Protein AF-I3D576-F1 (afdb_monomer_lite)

Secondary structure (DSSP, 8-state):
--GGGT-------TTT-THHHHHTT--SSSEEEETTEEEEESS--HHHHHHHH-

Structure (mmCIF, N/CA/C/O backbone):
data_AF-I3D576-F1
#
_entry.id   AF-I3D576-F1
#
loop_
_atom_site.group_PDB
_atom_site.id
_atom_site.type_symbol
_atom_site.label_atom_id
_atom_site.label_alt_id
_atom_site.label_comp_id
_atom_site.label_asym_id
_atom_site.label_entity_id
_atom_site.label_seq_id
_atom_site.pdbx_PDB_ins_code
_atom_site.Cartn_x
_atom_site.Cartn_y
_atom_site.Cartn_z
_atom_site.occupancy
_atom_site.B_iso_or_equiv
_atom_site.auth_seq_id
_atom_site.auth_comp_id
_atom_site.auth_asym_id
_atom_site.auth_atom_id
_atom_site.pdbx_PDB_model_num
ATOM 1 N N . MET A 1 1 ? -8.474 -6.661 3.456 1.00 67.75 1 MET A N 1
ATOM 2 C CA . MET A 1 1 ? -7.998 -5.592 4.374 1.00 67.75 1 MET A CA 1
ATOM 3 C C . MET A 1 1 ? -8.293 -4.202 3.821 1.00 67.75 1 MET A C 1
ATOM 5 O O . MET A 1 1 ? -8.902 -3.431 4.548 1.00 67.75 1 MET A O 1
ATOM 9 N N . LEU A 1 2 ? -7.907 -3.891 2.573 1.00 72.50 2 LEU A N 1
ATOM 10 C CA . LEU A 1 2 ? -8.391 -2.708 1.835 1.00 72.50 2 LEU A CA 1
ATOM 11 C C . LEU A 1 2 ? -9.806 -2.928 1.269 1.00 72.50 2 LEU A C 1
ATOM 13 O O . LEU A 1 2 ? -10.645 -2.042 1.388 1.00 72.50 2 LEU A O 1
ATOM 17 N N . ASP A 1 3 ? -10.106 -4.138 0.778 1.00 74.25 3 ASP A N 1
ATOM 18 C CA . ASP A 1 3 ? -11.456 -4.517 0.325 1.00 74.25 3 ASP A CA 1
ATOM 19 C C . ASP A 1 3 ? -12.517 -4.385 1.423 1.00 74.25 3 ASP A C 1
ATOM 21 O O . ASP A 1 3 ? -13.605 -3.875 1.184 1.00 74.25 3 ASP A O 1
ATOM 25 N N . ASP A 1 4 ? -12.180 -4.773 2.660 1.00 77.06 4 ASP A N 1
ATOM 26 C CA . ASP A 1 4 ? -13.070 -4.636 3.824 1.00 77.06 4 ASP A CA 1
ATOM 27 C C . ASP A 1 4 ? -13.394 -3.175 4.163 1.00 77.06 4 ASP A C 1
ATOM 29 O O . ASP A 1 4 ? -14.371 -2.899 4.855 1.00 77.06 4 ASP A O 1
ATOM 33 N N . LEU A 1 5 ? -12.545 -2.244 3.723 1.00 74.38 5 LEU A N 1
ATOM 34 C CA . LEU A 1 5 ? -12.725 -0.807 3.909 1.00 74.38 5 LEU A CA 1
ATOM 35 C C . LEU A 1 5 ? -13.435 -0.158 2.712 1.00 74.38 5 LEU A C 1
ATOM 37 O O . LEU A 1 5 ? -13.678 1.044 2.738 1.00 74.38 5 LEU A O 1
ATOM 41 N N . ASN A 1 6 ? -13.786 -0.943 1.685 1.00 80.06 6 ASN A N 1
ATOM 42 C CA . ASN A 1 6 ? -14.420 -0.485 0.449 1.00 80.06 6 ASN A CA 1
ATOM 43 C C . ASN A 1 6 ? -13.628 0.646 -0.245 1.00 80.06 6 ASN A C 1
ATOM 45 O O . ASN A 1 6 ? -14.202 1.546 -0.863 1.00 80.06 6 ASN A O 1
ATOM 49 N N . ILE A 1 7 ? -12.300 0.602 -0.117 1.00 82.12 7 ILE A N 1
ATOM 50 C CA . ILE A 1 7 ? -11.379 1.574 -0.706 1.00 82.12 7 ILE A CA 1
ATOM 51 C C . ILE A 1 7 ? -11.028 1.107 -2.111 1.00 82.12 7 ILE A C 1
ATOM 53 O O . ILE A 1 7 ? -10.669 -0.051 -2.307 1.00 82.12 7 ILE A O 1
ATOM 57 N N . SER A 1 8 ? -11.104 2.012 -3.086 1.00 84.56 8 SER A N 1
ATOM 58 C CA . SER A 1 8 ? -10.577 1.743 -4.424 1.00 84.56 8 SER A CA 1
ATOM 59 C C . SER A 1 8 ? -9.055 1.806 -4.384 1.00 84.56 8 SER A C 1
ATOM 61 O O . SER A 1 8 ? -8.491 2.803 -3.937 1.00 84.56 8 SER A O 1
ATOM 63 N N . TYR A 1 9 ? -8.397 0.743 -4.830 1.00 86.00 9 TYR A N 1
ATOM 64 C CA . TYR A 1 9 ? -6.945 0.670 -4.910 1.00 86.00 9 TYR A CA 1
ATOM 65 C C . TYR A 1 9 ? -6.537 -0.004 -6.218 1.00 86.00 9 TYR A C 1
ATOM 67 O O . TYR A 1 9 ? -7.220 -0.908 -6.698 1.00 86.00 9 TYR A O 1
ATOM 75 N N . ASP A 1 10 ? -5.396 0.413 -6.756 1.00 87.94 10 ASP A N 1
ATOM 76 C CA . ASP A 1 10 ? -4.776 -0.216 -7.914 1.00 87.94 10 ASP A CA 1
ATOM 77 C C . ASP A 1 10 ? -3.524 -0.968 -7.471 1.00 87.94 10 ASP A C 1
ATOM 79 O O . ASP A 1 10 ? -2.667 -0.432 -6.764 1.00 87.94 10 ASP A O 1
ATOM 83 N N . ILE A 1 11 ? -3.410 -2.228 -7.890 1.00 87.31 11 ILE A N 1
ATOM 84 C CA . ILE A 1 11 ? -2.185 -3.004 -7.701 1.00 87.31 11 ILE A CA 1
ATOM 85 C C . ILE A 1 11 ? -1.291 -2.736 -8.904 1.00 87.31 11 ILE A C 1
ATOM 87 O O . ILE A 1 11 ? -1.627 -3.092 -10.033 1.00 87.31 11 ILE A O 1
ATOM 91 N N . ILE A 1 12 ? -0.146 -2.113 -8.653 1.00 85.62 12 ILE A N 1
ATOM 92 C CA . ILE A 1 12 ? 0.860 -1.841 -9.675 1.00 85.62 12 ILE A CA 1
ATOM 93 C C . ILE A 1 12 ? 2.049 -2.756 -9.416 1.00 85.62 12 ILE A C 1
ATOM 95 O O . ILE A 1 12 ? 2.661 -2.696 -8.349 1.00 85.62 12 ILE A O 1
ATOM 99 N N . ASP A 1 13 ? 2.389 -3.584 -10.402 1.00 85.25 13 ASP A N 1
ATOM 100 C CA . ASP A 1 13 ? 3.630 -4.346 -10.366 1.00 85.25 13 ASP A CA 1
ATOM 101 C C . ASP A 1 13 ? 4.793 -3.452 -10.814 1.00 85.25 13 ASP A C 1
ATOM 103 O O . ASP A 1 13 ? 4.921 -3.066 -11.979 1.00 85.25 13 ASP A O 1
ATOM 107 N N . VAL A 1 14 ? 5.648 -3.103 -9.856 1.00 83.81 14 VAL A N 1
ATOM 108 C CA . VAL A 1 14 ? 6.839 -2.277 -10.086 1.00 83.81 14 VAL A CA 1
ATOM 109 C C . VAL A 1 14 ? 7.905 -2.981 -10.930 1.00 83.81 14 VAL A C 1
ATOM 111 O O . VAL A 1 14 ? 8.776 -2.310 -11.478 1.00 83.81 14 VAL A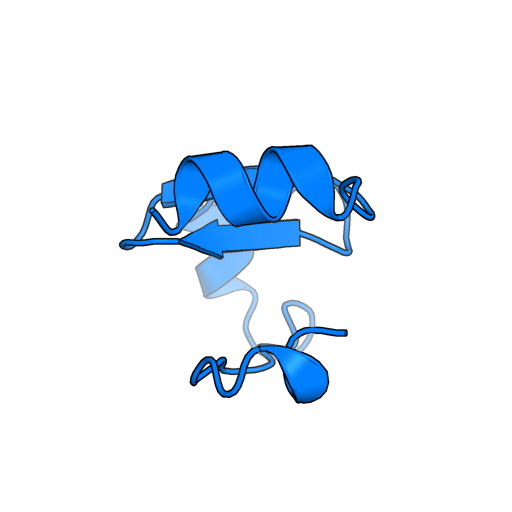 O 1
ATOM 114 N N . THR A 1 15 ? 7.852 -4.311 -11.058 1.00 83.81 15 THR A N 1
ATOM 115 C CA . THR A 1 15 ? 8.752 -5.065 -11.944 1.00 83.81 15 THR A CA 1
ATOM 116 C C . THR A 1 15 ? 8.344 -4.936 -13.409 1.00 83.81 15 THR A C 1
ATOM 118 O O . THR A 1 15 ? 9.212 -4.890 -14.279 1.00 83.81 15 THR A O 1
ATOM 121 N N . GLU A 1 16 ? 7.044 -4.804 -13.684 1.00 88.12 16 GLU A N 1
ATOM 122 C CA . GLU A 1 16 ? 6.526 -4.542 -15.030 1.00 88.12 16 GLU A CA 1
ATOM 123 C C . GLU A 1 16 ? 6.561 -3.051 -15.383 1.00 88.12 16 GLU A C 1
ATOM 125 O O . GLU A 1 16 ? 6.749 -2.693 -16.547 1.00 88.12 16 GLU A O 1
ATOM 130 N N . LYS A 1 17 ? 6.404 -2.172 -14.384 1.00 87.00 17 LYS A N 1
ATOM 131 C CA . LYS A 1 17 ? 6.412 -0.711 -14.548 1.00 87.00 17 LYS A CA 1
ATOM 132 C C . LYS A 1 17 ? 7.467 -0.042 -13.657 1.00 87.00 17 LYS A C 1
ATOM 134 O O . LYS A 1 17 ? 7.120 0.578 -12.646 1.00 87.00 17 LYS A O 1
ATOM 139 N N . PRO A 1 18 ? 8.755 -0.105 -14.040 1.00 83.81 18 PRO A N 1
ATOM 140 C CA . PRO A 1 18 ? 9.845 0.468 -13.249 1.00 83.81 18 PRO A CA 1
ATOM 141 C C . PRO A 1 18 ? 9.766 1.998 -13.122 1.00 83.81 18 PRO A C 1
ATOM 143 O O . PRO A 1 18 ? 10.329 2.557 -12.187 1.00 83.81 18 PRO A O 1
ATOM 146 N N . GLU A 1 19 ? 9.013 2.676 -13.995 1.00 87.38 19 GLU A N 1
ATOM 147 C CA . GLU A 1 19 ? 8.743 4.123 -13.926 1.00 87.38 19 GLU A CA 1
ATOM 148 C C . GLU A 1 19 ? 8.193 4.574 -12.558 1.00 87.38 19 GLU A C 1
ATOM 150 O O . GLU A 1 19 ? 8.470 5.683 -12.096 1.00 87.38 19 GLU A O 1
ATOM 155 N N . TYR A 1 20 ? 7.454 3.701 -11.866 1.00 85.44 20 TYR A N 1
ATOM 156 C CA . TYR A 1 20 ? 6.916 3.996 -10.541 1.00 85.44 20 TYR A CA 1
ATOM 157 C C . TYR A 1 20 ? 7.977 3.942 -9.438 1.00 85.44 20 TYR A C 1
ATOM 159 O O . TYR A 1 20 ? 7.806 4.642 -8.444 1.00 85.44 20 TYR A O 1
ATOM 167 N N . LEU A 1 21 ? 9.064 3.176 -9.611 1.00 81.56 21 LEU A N 1
ATOM 168 C CA . LEU A 1 21 ? 10.201 3.136 -8.675 1.00 81.56 21 LEU A CA 1
ATOM 169 C C . LEU A 1 21 ? 11.010 4.437 -8.712 1.00 81.56 21 LEU A C 1
ATOM 171 O O . LEU A 1 21 ? 11.589 4.843 -7.706 1.00 81.56 21 LEU A O 1
ATOM 175 N N . GLU A 1 22 ? 11.065 5.080 -9.880 1.00 81.81 22 GLU 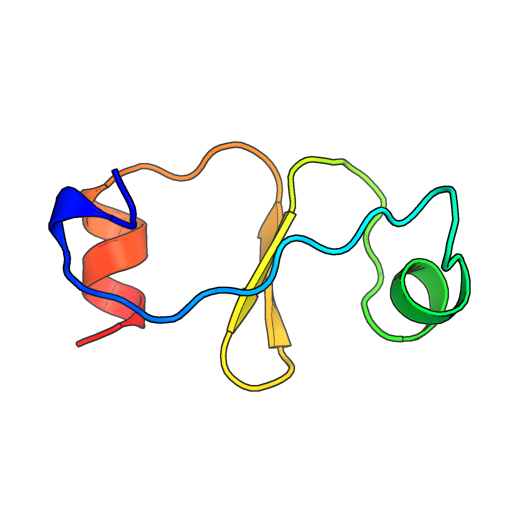A N 1
ATOM 176 C CA . GLU A 1 22 ? 11.720 6.378 -10.045 1.00 81.81 22 GLU A CA 1
ATOM 177 C C . GLU A 1 22 ? 10.817 7.519 -9.565 1.00 81.81 22 GLU A C 1
ATOM 179 O O . GLU A 1 22 ? 11.283 8.440 -8.893 1.00 81.81 22 GLU A O 1
ATOM 184 N N . ARG A 1 23 ? 9.513 7.452 -9.878 1.00 85.62 23 ARG A N 1
ATOM 185 C CA . ARG A 1 23 ? 8.529 8.479 -9.49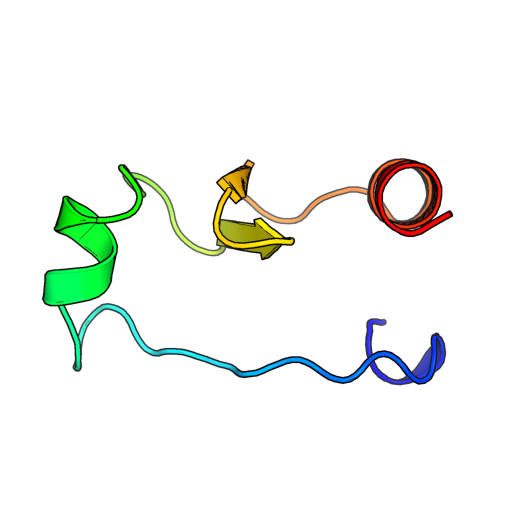5 1.00 85.62 23 ARG A CA 1
ATOM 186 C C . ARG A 1 23 ? 8.257 8.501 -7.994 1.00 85.62 23 ARG A C 1
ATOM 188 O O . ARG A 1 23 ? 8.169 9.573 -7.397 1.00 85.62 23 ARG A O 1
ATOM 195 N N . TYR A 1 24 ? 8.119 7.328 -7.392 1.00 82.31 24 TYR A N 1
ATOM 196 C CA . TYR A 1 24 ? 7.980 7.151 -5.956 1.00 82.31 24 TYR A CA 1
ATOM 197 C C . TYR A 1 24 ? 9.211 6.371 -5.525 1.00 82.31 24 TYR A C 1
ATOM 199 O O . TYR A 1 24 ? 9.337 5.239 -5.976 1.00 82.31 24 TYR A O 1
ATOM 207 N N . PRO A 1 25 ? 10.121 6.940 -4.713 1.00 80.38 25 PRO A N 1
ATOM 208 C CA . PRO A 1 25 ? 11.392 6.314 -4.347 1.00 80.38 25 PRO A CA 1
ATOM 209 C C . PRO A 1 25 ? 11.158 5.072 -3.465 1.00 80.38 25 PRO A C 1
ATOM 211 O O . PRO A 1 25 ? 11.372 5.075 -2.252 1.00 80.38 25 PRO A O 1
ATOM 214 N N . ILE A 1 26 ? 10.645 4.012 -4.086 1.00 81.69 26 ILE A N 1
ATOM 215 C CA . ILE A 1 26 ? 10.222 2.752 -3.497 1.00 81.69 26 ILE A CA 1
ATOM 216 C C . ILE A 1 26 ? 11.432 1.834 -3.563 1.00 81.69 26 ILE A C 1
ATOM 218 O O . ILE A 1 26 ? 11.754 1.254 -4.594 1.00 81.69 26 ILE A O 1
ATOM 222 N N . PHE A 1 27 ? 12.116 1.700 -2.436 1.00 77.81 27 PHE A N 1
ATOM 223 C CA . PHE A 1 27 ? 13.266 0.802 -2.317 1.00 77.81 27 PHE A CA 1
ATOM 224 C C . PHE A 1 27 ? 12.877 -0.581 -1.789 1.00 77.81 27 PHE A C 1
ATOM 226 O O . PHE A 1 27 ? 13.665 -1.520 -1.857 1.00 77.81 27 PHE A O 1
ATOM 233 N N . ILE A 1 28 ? 11.673 -0.697 -1.222 1.00 78.75 28 ILE A N 1
ATOM 234 C CA . ILE A 1 28 ? 11.187 -1.888 -0.531 1.00 78.75 28 ILE A CA 1
ATOM 235 C C . ILE A 1 28 ? 9.715 -2.075 -0.891 1.00 78.75 28 ILE A C 1
ATOM 237 O O . ILE A 1 28 ? 8.905 -1.176 -0.669 1.00 78.75 28 ILE A O 1
ATOM 241 N N . ALA A 1 29 ? 9.381 -3.248 -1.424 1.00 82.19 29 ALA A N 1
ATOM 242 C CA . ALA A 1 29 ? 8.008 -3.678 -1.653 1.00 82.19 29 ALA A CA 1
ATOM 243 C C . ALA A 1 29 ? 7.557 -4.648 -0.538 1.00 82.19 29 ALA A C 1
ATOM 245 O O . ALA A 1 29 ? 8.390 -5.403 -0.025 1.00 82.19 29 ALA A O 1
ATOM 246 N N . PRO A 1 30 ? 6.261 -4.685 -0.172 1.00 86.56 30 PRO A N 1
ATOM 247 C CA . PRO A 1 30 ? 5.165 -3.856 -0.688 1.00 86.56 30 PRO A CA 1
ATOM 248 C C . PRO A 1 30 ? 5.265 -2.398 -0.222 1.00 86.56 30 PRO A C 1
ATOM 250 O O . PRO A 1 30 ? 5.810 -2.124 0.839 1.00 86.56 30 PRO A O 1
ATOM 253 N N . ALA A 1 31 ? 4.750 -1.466 -1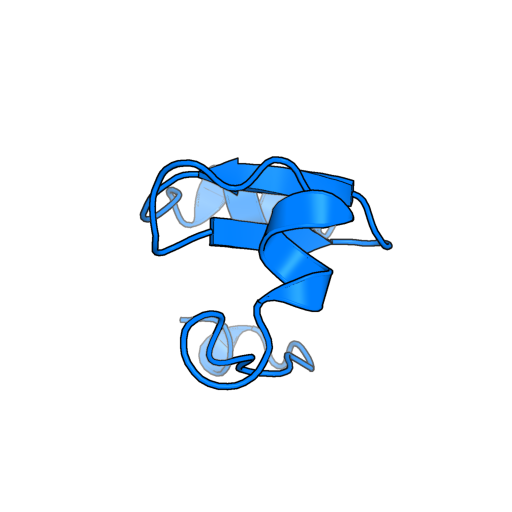.018 1.00 87.31 31 ALA A N 1
ATOM 254 C CA . ALA A 1 31 ? 4.683 -0.043 -0.694 1.00 87.31 31 ALA A CA 1
ATOM 255 C C . ALA A 1 31 ? 3.283 0.480 -1.017 1.00 87.31 31 ALA A C 1
ATOM 257 O O . ALA A 1 31 ? 2.632 -0.034 -1.927 1.00 87.31 31 ALA A O 1
ATOM 258 N N . ILE A 1 32 ? 2.820 1.482 -0.272 1.00 88.94 32 ILE A N 1
ATOM 259 C CA . ILE A 1 32 ? 1.506 2.091 -0.489 1.00 88.94 32 ILE A CA 1
ATOM 260 C C . ILE A 1 32 ? 1.697 3.574 -0.761 1.00 88.94 32 ILE A C 1
ATOM 262 O O . ILE A 1 32 ? 2.270 4.315 0.044 1.00 88.94 32 ILE A O 1
ATOM 266 N N . VAL A 1 33 ? 1.195 3.979 -1.919 1.00 87.38 33 VAL A N 1
ATOM 267 C CA . VAL A 1 33 ?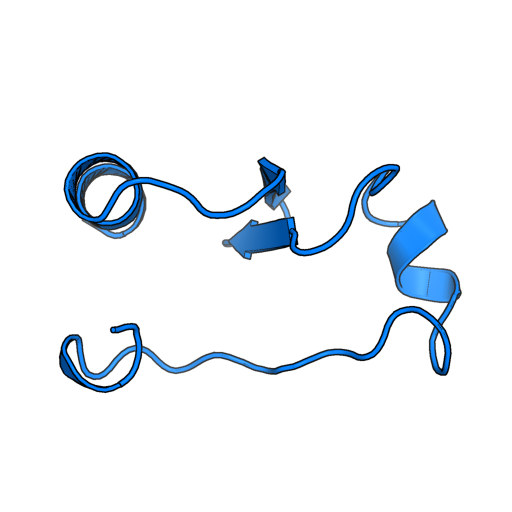 1.143 5.363 -2.368 1.00 87.38 33 VAL A CA 1
ATOM 268 C C . VAL A 1 33 ? -0.306 5.823 -2.244 1.00 87.38 33 VAL A C 1
ATOM 270 O O . VAL A 1 33 ? -1.206 5.151 -2.742 1.00 87.38 33 VAL A O 1
ATOM 273 N N . ILE A 1 34 ? -0.530 6.941 -1.560 1.00 87.50 34 ILE A N 1
ATOM 274 C CA . ILE A 1 34 ? -1.844 7.570 -1.371 1.00 87.50 34 ILE A CA 1
ATOM 275 C C . ILE A 1 34 ? -1.703 9.018 -1.840 1.00 87.50 34 ILE A C 1
ATOM 277 O O . ILE A 1 34 ? -0.702 9.655 -1.518 1.00 87.50 34 ILE A O 1
ATOM 281 N N . ASP A 1 35 ? -2.651 9.516 -2.637 1.00 85.94 35 ASP A N 1
ATOM 282 C CA . ASP A 1 35 ? -2.619 10.874 -3.211 1.00 85.94 35 ASP A CA 1
ATOM 283 C C . ASP A 1 35 ? -1.275 11.228 -3.874 1.00 85.94 35 ASP A C 1
ATOM 285 O O . ASP A 1 35 ? -0.674 12.269 -3.615 1.00 85.94 35 ASP A O 1
ATOM 289 N N . GLU A 1 36 ? -0.766 10.313 -4.707 1.00 85.50 36 GLU A N 1
ATOM 290 C CA . GLU A 1 36 ? 0.534 10.448 -5.383 1.00 85.50 36 GLU A CA 1
ATOM 291 C C . GLU A 1 36 ? 1.717 10.669 -4.426 1.00 85.50 36 GLU A C 1
ATOM 293 O O . GLU A 1 36 ? 2.742 11.239 -4.803 1.00 85.50 36 GLU A O 1
ATOM 298 N N . LYS A 1 37 ? 1.610 10.216 -3.178 1.00 87.00 37 LYS A N 1
ATOM 299 C CA . LYS A 1 37 ? 2.673 10.325 -2.188 1.00 87.00 37 LYS A CA 1
ATOM 300 C C . LYS A 1 37 ? 2.949 8.976 -1.549 1.00 87.00 37 LYS A C 1
ATOM 302 O O . LYS A 1 37 ? 2.038 8.243 -1.176 1.00 87.00 37 LYS A O 1
ATOM 307 N N . LEU A 1 38 ? 4.229 8.623 -1.458 1.00 86.75 38 LEU A N 1
ATOM 308 C CA . LEU A 1 38 ? 4.659 7.405 -0.780 1.00 86.75 38 LEU A CA 1
ATOM 309 C C . LEU A 1 38 ? 4.416 7.575 0.723 1.00 86.75 38 LEU A C 1
ATOM 311 O O . LEU A 1 38 ? 5.176 8.266 1.399 1.00 86.75 38 LEU A O 1
ATOM 315 N N . GLU A 1 39 ? 3.349 6.963 1.228 1.00 87.44 39 GLU A N 1
ATOM 316 C CA . GLU A 1 39 ? 2.949 7.084 2.634 1.00 87.44 39 GLU A CA 1
ATOM 317 C C . GLU A 1 39 ? 3.423 5.889 3.460 1.00 87.44 39 GLU A C 1
ATOM 319 O O . GLU A 1 39 ? 3.725 6.043 4.642 1.00 87.44 39 GLU A O 1
ATOM 324 N N . PHE A 1 40 ? 3.559 4.713 2.840 1.00 86.75 40 PHE A N 1
ATOM 325 C CA . PHE A 1 40 ? 4.003 3.512 3.538 1.00 86.75 40 PHE A CA 1
ATOM 326 C C . PHE A 1 40 ? 5.009 2.703 2.729 1.00 86.75 40 PHE A C 1
ATOM 328 O O . PHE A 1 40 ? 4.893 2.540 1.515 1.00 86.75 40 PHE A O 1
ATOM 335 N N . THR A 1 41 ? 5.966 2.129 3.452 1.00 85.75 41 THR A N 1
ATOM 336 C CA . THR A 1 41 ? 6.881 1.098 2.959 1.00 85.75 41 THR A CA 1
ATOM 337 C C . THR A 1 41 ? 6.752 -0.119 3.875 1.00 85.75 41 THR A C 1
ATOM 339 O O . THR A 1 41 ? 6.722 0.015 5.098 1.00 85.75 41 THR A O 1
ATOM 342 N N . GLY A 1 42 ? 6.608 -1.308 3.298 1.00 83.00 42 GLY A N 1
ATOM 343 C CA . GLY A 1 42 ? 6.221 -2.531 4.002 1.00 83.00 42 GLY A CA 1
ATOM 344 C C . GLY A 1 42 ? 4.704 -2.696 4.177 1.00 83.00 42 GLY A C 1
ATOM 345 O O . GLY A 1 42 ? 3.898 -2.025 3.538 1.00 83.00 42 GLY A O 1
ATOM 346 N N . ILE A 1 43 ? 4.312 -3.635 5.043 1.00 82.75 43 ILE A N 1
ATOM 347 C CA . ILE A 1 43 ? 2.907 -3.893 5.393 1.00 82.75 43 ILE A CA 1
ATOM 348 C C . ILE A 1 43 ? 2.541 -2.981 6.576 1.00 82.75 43 ILE A C 1
ATOM 350 O O . ILE A 1 43 ? 3.014 -3.237 7.688 1.00 82.75 43 ILE A O 1
ATOM 354 N N . PRO A 1 44 ? 1.732 -1.924 6.385 1.00 82.94 44 PRO A N 1
ATOM 355 C CA . PRO A 1 44 ? 1.364 -1.033 7.477 1.00 82.94 44 PRO A CA 1
ATOM 356 C C . PRO A 1 44 ? 0.364 -1.686 8.432 1.00 82.94 44 PRO A C 1
ATOM 358 O O . PRO A 1 44 ? -0.351 -2.634 8.086 1.00 82.94 44 PRO A O 1
ATOM 361 N N . LYS A 1 45 ? 0.263 -1.145 9.649 1.00 85.25 45 LYS A N 1
ATOM 362 C CA . LYS A 1 45 ? -0.807 -1.530 10.574 1.00 85.25 45 LYS A CA 1
ATOM 363 C C . LYS A 1 45 ? -2.136 -0.932 10.117 1.00 85.25 45 LYS A C 1
ATOM 365 O O . LYS A 1 45 ? -2.189 0.193 9.628 1.00 85.25 45 LYS A O 1
ATOM 370 N N . LYS A 1 46 ? -3.236 -1.655 10.369 1.00 82.81 46 LYS A N 1
ATOM 371 C CA . LYS A 1 46 ? -4.599 -1.214 10.006 1.00 82.81 46 LYS A CA 1
ATOM 372 C C . LYS A 1 46 ? -4.924 0.194 10.509 1.00 82.81 46 LYS A C 1
ATOM 374 O O . LYS A 1 46 ? -5.571 0.955 9.806 1.00 82.81 46 LYS A O 1
ATOM 379 N N . GLN A 1 47 ? -4.507 0.504 11.736 1.00 83.88 47 GLN A N 1
ATOM 380 C CA . GLN A 1 47 ? -4.818 1.770 12.391 1.00 83.88 47 GLN A CA 1
ATOM 381 C C . GLN A 1 47 ? -4.115 2.953 11.716 1.00 83.88 47 GLN A C 1
ATOM 383 O O . GLN A 1 47 ? -4.776 3.933 11.407 1.00 83.88 47 GLN A O 1
ATOM 388 N N . GLU A 1 48 ? -2.824 2.819 11.404 1.00 84.31 48 GLU A N 1
ATOM 389 C CA . GLU A 1 48 ? -2.053 3.872 10.726 1.00 84.31 48 GLU A CA 1
ATOM 390 C C . GLU A 1 48 ? -2.586 4.138 9.316 1.00 84.31 48 GLU A C 1
ATOM 392 O O . GLU A 1 48 ? -2.676 5.282 8.879 1.00 84.31 48 GLU A O 1
ATOM 397 N N . LEU A 1 49 ? -2.991 3.072 8.617 1.00 83.44 49 LEU A N 1
AT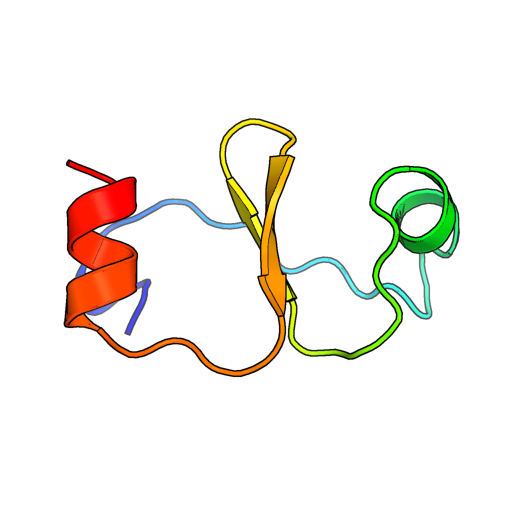OM 398 C CA . LEU A 1 49 ? -3.637 3.185 7.316 1.00 83.44 49 LEU A CA 1
ATOM 399 C C . LEU A 1 49 ? -4.955 3.973 7.427 1.00 83.44 49 LEU A C 1
ATOM 401 O O . LEU A 1 49 ? -5.180 4.894 6.651 1.00 83.44 49 LEU A O 1
ATOM 405 N N . LEU A 1 50 ? -5.802 3.644 8.410 1.00 82.81 50 LEU A N 1
ATOM 406 C CA . LEU A 1 50 ? -7.075 4.334 8.640 1.00 82.81 50 LEU A CA 1
ATOM 407 C C . LEU A 1 50 ? -6.891 5.814 8.988 1.00 82.81 50 LEU A C 1
ATOM 409 O O . LEU A 1 50 ? -7.641 6.635 8.477 1.00 82.81 50 LEU A O 1
ATOM 413 N N . GLU A 1 51 ? -5.896 6.166 9.804 1.00 85.06 51 GLU A N 1
ATOM 414 C CA . GLU A 1 51 ? -5.601 7.570 10.130 1.00 85.06 51 GLU A CA 1
ATOM 415 C C . GLU A 1 51 ? -5.200 8.389 8.899 1.00 85.06 51 GLU A C 1
ATOM 417 O O . GLU A 1 51 ? -5.477 9.583 8.844 1.00 85.06 51 GLU A O 1
ATOM 422 N N . LYS A 1 52 ? -4.565 7.762 7.903 1.00 82.31 52 LYS A N 1
ATOM 423 C CA . LYS A 1 52 ? -4.177 8.429 6.652 1.00 82.31 52 LYS A CA 1
ATOM 424 C C . LYS A 1 52 ? -5.302 8.569 5.636 1.00 82.31 52 LYS A C 1
ATOM 426 O O . LYS A 1 52 ? -5.207 9.418 4.760 1.00 82.31 52 LYS A O 1
ATOM 431 N N . LEU A 1 53 ? -6.322 7.727 5.739 1.00 76.81 53 LEU A N 1
ATOM 432 C CA . LEU A 1 53 ? -7.469 7.693 4.831 1.00 76.81 53 LEU A CA 1
ATOM 433 C C . LEU A 1 53 ? -8.680 8.475 5.365 1.00 76.81 53 LEU A C 1
ATOM 435 O O . LEU A 1 53 ? -9.712 8.505 4.694 1.00 76.81 53 LEU A O 1
ATOM 439 N N . SER A 1 54 ? -8.580 9.024 6.583 1.00 66.69 54 SER A N 1
ATOM 440 C CA . SER A 1 54 ? -9.668 9.698 7.301 1.00 66.69 54 SER A CA 1
ATOM 441 C C . SER A 1 54 ? -9.680 11.212 7.133 1.00 66.69 54 SER A C 1
ATOM 443 O O . SER A 1 54 ? -8.632 11.808 6.809 1.00 66.69 54 SER A O 1
#

InterPro domains:
  IPR012336 Thioredoxin-like fold [PF13192] (2-53)
  IPR036249 Thioredoxin-like superfamily [SSF52833] (2-53)

Sequence (54 aa):
MLDDLNISYDIIDVTEKPEYLERYPIFIAPAIVIDEKLEFTGIPKKQELLEKLS

Radius of gyration: 11.44 Å; chains: 1; bounding box: 28×16×27 Å

Organism: NCBI:txid859350

pLDDT: mean 82.98, std 4.81, range [66.69, 88.94]

Foldseek 3Di:
DCVVVVDDDDDDDCVVVVVVCVQAVQPAPPWDADPSHGPDHDDDDPVSVVVVVD